Protein AF-A0A926T7I1-F1 (afdb_monomer_lite)

Foldseek 3Di:
DDDPDPPVPPVVVVVVVVVVVVVVVCCVVVVVVVVVVVVVVLVVLVVQLVVQCVVVVVDDPVVSCVVSNDND

Radius of gyration: 27.28 Å; chains: 1; bounding box: 54×20×77 Å

pLDDT: mean 73.21, std 10.98, range [36.88, 88.88]

Structure (mmCIF, N/CA/C/O backbone):
data_AF-A0A926T7I1-F1
#
_entry.id   AF-A0A926T7I1-F1
#
loop_
_atom_site.group_PDB
_atom_site.id
_atom_site.type_symbol
_atom_site.label_atom_id
_atom_site.label_alt_id
_atom_site.label_comp_id
_atom_site.label_asym_id
_atom_site.label_entity_id
_atom_site.label_seq_id
_atom_site.pdbx_PDB_ins_code
_atom_site.Cartn_x
_atom_site.Cartn_y
_atom_site.Cartn_z
_atom_site.occupancy
_atom_site.B_iso_or_equiv
_atom_site.auth_seq_id
_atom_site.auth_comp_id
_atom_site.auth_asym_id
_atom_site.auth_atom_id
_atom_site.pdbx_PDB_model_num
ATOM 1 N N . MET A 1 1 ? 29.401 -5.296 -52.061 1.00 36.88 1 MET A N 1
ATOM 2 C CA . MET A 1 1 ? 28.536 -4.250 -51.479 1.00 36.88 1 MET A CA 1
ATOM 3 C C . MET A 1 1 ? 28.498 -4.505 -49.981 1.00 36.88 1 MET A C 1
ATOM 5 O O . MET A 1 1 ? 27.804 -5.408 -49.541 1.00 36.88 1 MET A O 1
ATOM 9 N N . GLU A 1 2 ? 29.372 -3.834 -49.229 1.00 46.09 2 GLU A N 1
ATOM 10 C CA . GLU A 1 2 ? 29.477 -3.987 -47.772 1.00 46.09 2 GLU A CA 1
ATOM 11 C C . GLU A 1 2 ? 28.275 -3.327 -47.093 1.00 46.09 2 GLU A C 1
ATOM 13 O O . GLU A 1 2 ? 28.106 -2.108 -47.139 1.00 46.09 2 GLU A O 1
ATOM 18 N N . THR A 1 3 ? 27.441 -4.126 -46.436 1.00 51.56 3 THR A N 1
ATOM 19 C CA . THR A 1 3 ? 26.445 -3.630 -45.488 1.00 51.56 3 THR A CA 1
ATOM 20 C C . THR A 1 3 ? 27.165 -3.174 -44.225 1.00 51.56 3 THR A C 1
ATOM 22 O O . THR A 1 3 ? 27.431 -3.970 -43.327 1.00 51.56 3 THR A O 1
ATOM 25 N N . ARG A 1 4 ? 27.485 -1.879 -44.136 1.00 55.53 4 ARG A N 1
ATOM 26 C CA . ARG A 1 4 ? 27.878 -1.260 -42.865 1.00 55.53 4 ARG A CA 1
ATOM 27 C C . ARG A 1 4 ? 26.640 -1.111 -41.990 1.00 55.53 4 ARG A C 1
ATOM 29 O O . ARG A 1 4 ? 26.004 -0.062 -41.956 1.00 55.53 4 ARG A O 1
ATOM 36 N N . VAL A 1 5 ? 26.277 -2.196 -41.311 1.00 59.62 5 VAL A N 1
ATOM 37 C CA . VAL A 1 5 ? 25.279 -2.164 -40.244 1.00 59.62 5 VAL A CA 1
ATOM 38 C C . VAL A 1 5 ? 25.879 -1.338 -39.111 1.00 59.62 5 VAL A C 1
ATOM 40 O O . VAL A 1 5 ? 26.851 -1.725 -38.469 1.00 59.62 5 VAL A O 1
ATOM 43 N N . ASN A 1 6 ? 25.321 -0.149 -38.905 1.00 56.97 6 ASN A N 1
ATOM 44 C CA . ASN A 1 6 ? 25.596 0.712 -37.763 1.00 56.97 6 ASN A CA 1
ATOM 45 C C . ASN A 1 6 ? 25.018 0.055 -36.491 1.00 56.97 6 ASN A C 1
ATOM 47 O O . ASN A 1 6 ? 23.968 0.438 -35.978 1.00 56.97 6 ASN A O 1
ATOM 51 N N . GLU A 1 7 ? 25.678 -1.005 -36.031 1.00 55.50 7 GLU A N 1
ATOM 52 C CA . GLU A 1 7 ? 25.206 -1.940 -35.000 1.00 55.50 7 GLU A CA 1
ATOM 53 C C . GLU A 1 7 ? 25.168 -1.318 -33.589 1.00 55.50 7 GLU A C 1
ATOM 55 O O . GLU A 1 7 ? 24.397 -1.730 -32.722 1.00 55.50 7 GLU A O 1
ATOM 60 N N . ASN A 1 8 ? 25.940 -0.250 -33.361 1.00 54.56 8 ASN A N 1
ATOM 61 C CA . ASN A 1 8 ? 26.087 0.371 -32.042 1.00 54.56 8 ASN A CA 1
ATOM 62 C C . ASN A 1 8 ? 24.904 1.263 -31.610 1.00 54.56 8 ASN A C 1
ATOM 64 O O . ASN A 1 8 ? 24.795 1.591 -30.425 1.00 54.56 8 ASN A O 1
ATOM 68 N N . ASN A 1 9 ? 24.008 1.662 -32.525 1.00 55.41 9 ASN A N 1
ATOM 69 C CA . ASN A 1 9 ? 22.826 2.477 -32.191 1.00 55.41 9 ASN A CA 1
ATOM 70 C C . ASN A 1 9 ? 21.557 1.631 -31.965 1.00 55.41 9 ASN A C 1
ATOM 72 O O . ASN A 1 9 ? 20.737 1.980 -31.117 1.00 55.41 9 ASN A O 1
ATOM 76 N N . ILE A 1 10 ? 21.425 0.499 -32.667 1.00 55.28 10 ILE A N 1
ATOM 77 C CA . ILE A 1 10 ? 20.225 -0.356 -32.637 1.00 55.28 10 ILE A CA 1
ATOM 78 C C . ILE A 1 10 ? 20.068 -1.031 -31.263 1.00 55.28 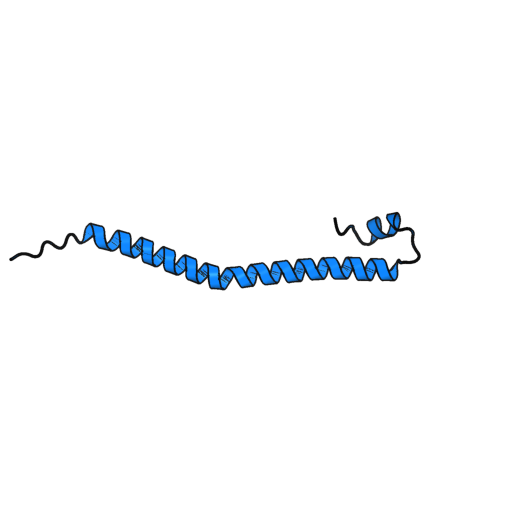10 ILE A C 1
ATOM 80 O O . ILE A 1 10 ? 19.031 -0.890 -30.618 1.00 55.28 10 ILE A O 1
ATOM 84 N N . ARG A 1 11 ? 21.149 -1.602 -30.710 1.00 59.03 11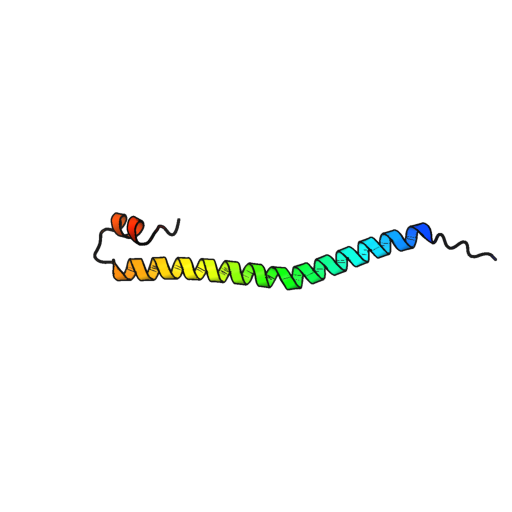 ARG A N 1
ATOM 85 C CA . ARG A 1 11 ? 21.109 -2.296 -29.405 1.00 59.03 11 ARG A CA 1
ATOM 86 C C . ARG A 1 11 ? 20.697 -1.410 -28.226 1.00 59.03 11 ARG A C 1
ATOM 88 O O . ARG A 1 11 ? 20.134 -1.914 -27.260 1.00 59.03 11 ARG A O 1
ATOM 95 N N . ARG A 1 12 ? 20.979 -0.102 -28.265 1.00 59.88 12 ARG A N 1
ATOM 96 C CA . ARG A 1 12 ? 20.699 0.802 -27.134 1.00 59.88 12 ARG A CA 1
ATOM 97 C C . ARG A 1 12 ? 19.210 1.151 -27.033 1.00 59.88 12 ARG A C 1
ATOM 99 O O . ARG A 1 12 ? 18.678 1.215 -25.929 1.00 59.88 12 ARG A O 1
ATOM 106 N N . LYS A 1 13 ? 18.542 1.341 -28.175 1.00 61.81 13 LYS A N 1
ATOM 107 C CA . LYS A 1 13 ? 17.090 1.578 -28.238 1.00 61.81 13 LYS A CA 1
ATOM 108 C C . LYS A 1 13 ? 16.304 0.320 -27.887 1.00 61.81 13 LYS A C 1
ATOM 110 O O . LYS A 1 13 ? 15.348 0.415 -27.122 1.00 61.81 13 LYS A O 1
ATOM 115 N N . ASP A 1 14 ? 16.754 -0.842 -28.345 1.00 70.12 14 ASP A N 1
ATOM 116 C CA . ASP A 1 14 ? 16.093 -2.113 -28.032 1.00 70.12 14 ASP A CA 1
ATOM 117 C C . ASP A 1 14 ? 16.210 -2.469 -26.546 1.00 70.12 14 ASP A C 1
ATOM 119 O O . ASP A 1 14 ? 15.246 -2.944 -25.949 1.00 70.12 14 ASP A O 1
ATOM 123 N N . LEU A 1 15 ? 17.342 -2.148 -25.906 1.00 75.50 15 LEU A N 1
ATOM 124 C CA . LEU A 1 15 ? 17.523 -2.353 -24.467 1.00 75.50 15 LEU A CA 1
ATOM 125 C C . LEU A 1 15 ? 16.562 -1.491 -23.635 1.00 75.50 15 LEU A C 1
ATOM 127 O O . LEU A 1 15 ? 15.923 -1.986 -22.709 1.00 75.50 15 LEU A O 1
ATOM 131 N N . ILE A 1 16 ? 16.444 -0.204 -23.979 1.00 83.88 16 IL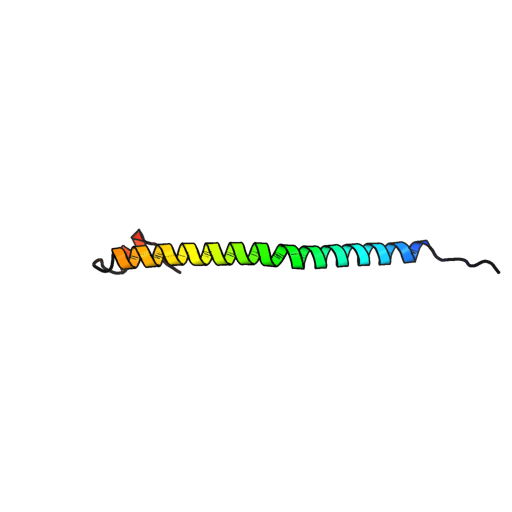E A N 1
ATOM 132 C CA . ILE A 1 16 ? 15.544 0.735 -23.294 1.00 83.88 16 ILE A CA 1
ATOM 133 C C . ILE A 1 16 ? 14.091 0.306 -23.495 1.00 83.88 16 ILE A C 1
ATOM 135 O O . ILE A 1 16 ? 13.325 0.273 -22.534 1.00 83.88 16 ILE A O 1
ATOM 139 N N . THR A 1 17 ? 13.732 -0.077 -24.721 1.00 79.44 17 THR A N 1
ATOM 140 C CA . THR A 1 17 ? 12.384 -0.551 -25.050 1.00 79.44 17 THR A CA 1
ATOM 141 C C . THR A 1 17 ? 12.056 -1.818 -24.267 1.00 79.44 17 THR A C 1
ATOM 143 O O . THR A 1 17 ? 11.026 -1.852 -23.603 1.00 79.44 17 THR A O 1
ATOM 146 N N . SER A 1 18 ? 12.964 -2.802 -24.243 1.00 79.62 18 SER A N 1
ATOM 147 C CA . SER A 1 18 ? 12.789 -4.052 -23.497 1.00 79.62 18 SER A CA 1
ATOM 148 C C . SER A 1 18 ? 12.621 -3.813 -21.995 1.00 79.62 18 SER A C 1
ATOM 150 O O . SER A 1 18 ? 11.755 -4.431 -21.370 1.00 79.62 18 SER A O 1
ATOM 152 N N . LEU A 1 19 ? 13.417 -2.909 -21.414 1.00 85.19 19 LEU A N 1
ATOM 153 C CA . LEU A 1 19 ? 13.340 -2.554 -19.997 1.00 85.19 19 LEU A CA 1
ATOM 154 C C . LEU A 1 19 ? 12.010 -1.864 -19.663 1.00 85.19 19 LEU A C 1
ATOM 156 O O . LEU A 1 19 ? 11.374 -2.215 -18.672 1.00 85.19 19 LEU A O 1
ATOM 160 N N . LEU A 1 20 ? 11.562 -0.930 -20.508 1.00 88.88 20 LEU A N 1
ATOM 161 C CA . LEU A 1 20 ? 10.266 -0.261 -20.372 1.00 88.88 20 LEU A CA 1
ATOM 162 C C . LEU A 1 20 ? 9.107 -1.252 -20.463 1.00 88.88 20 LEU A C 1
ATOM 164 O O . LEU A 1 20 ? 8.226 -1.219 -19.611 1.00 88.88 20 LEU A O 1
ATOM 168 N N . THR A 1 21 ? 9.117 -2.174 -21.429 1.00 86.00 21 THR A N 1
ATOM 169 C CA . THR A 1 21 ? 8.087 -3.222 -21.501 1.00 86.00 21 THR A CA 1
ATOM 170 C C . THR A 1 21 ? 8.084 -4.109 -20.261 1.00 86.00 21 THR A C 1
ATOM 172 O O . THR A 1 21 ? 7.015 -4.377 -19.720 1.00 86.00 21 THR A O 1
ATOM 175 N N . GLY A 1 22 ? 9.257 -4.517 -19.761 1.00 84.50 22 GLY A N 1
ATOM 176 C CA . GLY A 1 22 ? 9.357 -5.304 -18.530 1.00 84.50 22 GLY A CA 1
ATOM 177 C C . GLY A 1 22 ? 8.818 -4.555 -17.308 1.00 84.50 22 GLY A C 1
ATOM 178 O O . GLY A 1 22 ? 8.075 -5.128 -16.514 1.00 84.50 22 GLY A O 1
ATOM 179 N N . LEU A 1 23 ? 9.125 -3.260 -17.194 1.00 86.75 23 LEU A N 1
ATOM 180 C CA . LEU A 1 23 ? 8.624 -2.395 -16.126 1.00 86.75 23 LEU A CA 1
ATOM 181 C C . LEU A 1 23 ? 7.102 -2.225 -16.198 1.00 86.75 23 LEU A C 1
ATOM 183 O O . LEU A 1 23 ? 6.436 -2.331 -15.176 1.00 86.75 23 LEU A O 1
ATOM 187 N N . ILE A 1 24 ? 6.547 -1.983 -17.388 1.00 87.50 24 ILE A N 1
ATOM 188 C CA . ILE A 1 24 ? 5.103 -1.796 -17.584 1.00 87.50 24 ILE A CA 1
ATOM 189 C C . ILE A 1 24 ? 4.353 -3.077 -17.218 1.00 87.50 24 ILE A C 1
ATOM 191 O O . ILE A 1 24 ? 3.390 -3.026 -16.458 1.00 87.50 24 ILE A O 1
ATOM 195 N N . ILE A 1 25 ? 4.817 -4.234 -17.698 1.00 86.12 25 ILE A N 1
ATOM 196 C CA . ILE A 1 25 ? 4.197 -5.526 -17.379 1.00 86.12 25 ILE A CA 1
ATOM 197 C C . ILE A 1 25 ? 4.314 -5.815 -15.876 1.00 86.12 25 ILE A C 1
ATOM 199 O O . ILE A 1 25 ? 3.326 -6.188 -15.243 1.00 86.12 25 ILE A O 1
ATOM 203 N N . GLY A 1 26 ? 5.489 -5.582 -15.283 1.00 83.75 26 GLY A N 1
ATOM 204 C CA . GLY A 1 26 ? 5.710 -5.747 -13.847 1.00 83.75 26 GLY A CA 1
ATOM 205 C C . GLY A 1 26 ? 4.841 -4.817 -12.996 1.00 83.75 26 GLY A C 1
ATOM 206 O O . GLY A 1 26 ? 4.293 -5.245 -11.983 1.00 83.75 26 GLY A O 1
ATOM 207 N N . ALA A 1 27 ? 4.647 -3.571 -13.428 1.00 84.19 27 ALA A N 1
ATOM 208 C CA . ALA A 1 27 ? 3.790 -2.604 -12.754 1.00 84.19 27 ALA A CA 1
ATOM 209 C C . ALA A 1 27 ? 2.308 -2.976 -12.874 1.00 84.19 27 ALA A C 1
ATOM 211 O O . ALA A 1 27 ? 1.598 -2.916 -11.879 1.00 84.19 27 ALA A O 1
ATOM 212 N N . ILE A 1 28 ? 1.840 -3.420 -14.043 1.00 83.12 28 ILE A N 1
ATOM 213 C CA . ILE A 1 28 ? 0.447 -3.860 -14.226 1.00 83.12 28 ILE A CA 1
ATOM 214 C C . ILE A 1 28 ? 0.157 -5.123 -13.408 1.00 83.12 28 ILE A C 1
ATOM 216 O O . ILE A 1 28 ? -0.940 -5.254 -12.878 1.00 83.12 28 ILE A O 1
ATOM 220 N N . ALA A 1 29 ? 1.122 -6.033 -13.262 1.00 83.38 29 ALA A N 1
ATOM 221 C CA . ALA A 1 29 ? 0.958 -7.217 -12.422 1.00 83.38 29 ALA A CA 1
ATOM 222 C C . ALA A 1 29 ? 1.067 -6.900 -10.915 1.00 83.38 29 ALA A C 1
ATOM 224 O O . ALA A 1 29 ? 0.324 -7.460 -10.111 1.00 83.38 29 ALA A O 1
ATOM 225 N N . GLY A 1 30 ? 1.975 -6.001 -10.516 1.00 75.69 30 GLY A N 1
ATOM 226 C CA . GLY A 1 30 ? 2.267 -5.699 -9.109 1.00 75.69 30 GLY A CA 1
ATOM 227 C C . GLY A 1 30 ? 1.388 -4.614 -8.474 1.00 75.69 30 GLY A C 1
ATOM 228 O O . GLY A 1 30 ? 1.027 -4.719 -7.301 1.00 75.69 30 GLY A O 1
ATOM 229 N N . ALA A 1 31 ? 0.998 -3.584 -9.229 1.00 82.62 31 ALA A N 1
ATOM 230 C CA . ALA A 1 31 ? 0.165 -2.481 -8.744 1.00 82.62 31 ALA A CA 1
ATOM 231 C C . ALA A 1 31 ? -1.230 -2.902 -8.242 1.00 82.62 31 ALA A C 1
ATOM 233 O O . ALA A 1 31 ? -1.611 -2.433 -7.166 1.00 82.62 31 ALA A O 1
ATOM 234 N N . PRO A 1 32 ? -1.996 -3.782 -8.922 1.00 81.69 32 PRO A N 1
ATOM 235 C CA . PRO A 1 32 ? -3.301 -4.200 -8.413 1.00 81.69 32 PRO A CA 1
ATOM 236 C C . PRO A 1 32 ? -3.188 -4.955 -7.085 1.00 81.69 32 PRO A C 1
ATOM 238 O O . PRO A 1 32 ? -4.062 -4.805 -6.236 1.00 81.69 32 PRO A O 1
ATOM 241 N N . ILE A 1 33 ? -2.093 -5.690 -6.852 1.00 79.44 33 ILE A N 1
ATOM 242 C CA . ILE A 1 33 ? -1.846 -6.381 -5.576 1.00 79.44 33 ILE A CA 1
ATOM 243 C C . ILE A 1 33 ? -1.632 -5.355 -4.454 1.00 79.44 33 ILE A C 1
ATOM 245 O O . ILE A 1 33 ? -2.268 -5.444 -3.405 1.00 79.44 33 ILE A O 1
ATOM 249 N N . GLY A 1 34 ? -0.785 -4.346 -4.686 1.00 75.94 34 GLY A N 1
ATOM 250 C CA . GLY A 1 34 ? -0.546 -3.274 -3.715 1.00 75.94 34 GLY A CA 1
ATOM 251 C C . GLY A 1 34 ? -1.804 -2.456 -3.399 1.00 75.94 34 GLY A C 1
ATOM 252 O O . GLY A 1 34 ? -2.083 -2.175 -2.233 1.00 75.94 34 GLY A O 1
ATOM 253 N N . TRP A 1 35 ? -2.602 -2.131 -4.422 1.00 77.25 35 TRP A N 1
ATOM 254 C CA . TRP A 1 35 ? -3.866 -1.408 -4.260 1.00 77.25 35 TRP A CA 1
ATOM 255 C C . TRP A 1 35 ? -4.901 -2.220 -3.477 1.00 7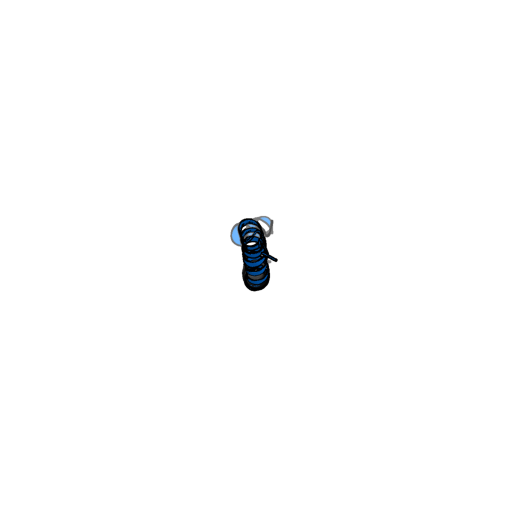7.25 35 TRP A C 1
ATOM 257 O O . TRP A 1 35 ? -5.532 -1.695 -2.561 1.00 77.25 35 TRP A O 1
ATOM 267 N N . PHE A 1 36 ? -5.049 -3.510 -3.793 1.00 79.38 36 PHE A N 1
ATOM 268 C CA . PHE A 1 36 ? -6.006 -4.386 -3.121 1.00 79.38 36 PHE A CA 1
ATOM 269 C C . PHE A 1 36 ? -5.688 -4.535 -1.631 1.00 79.38 3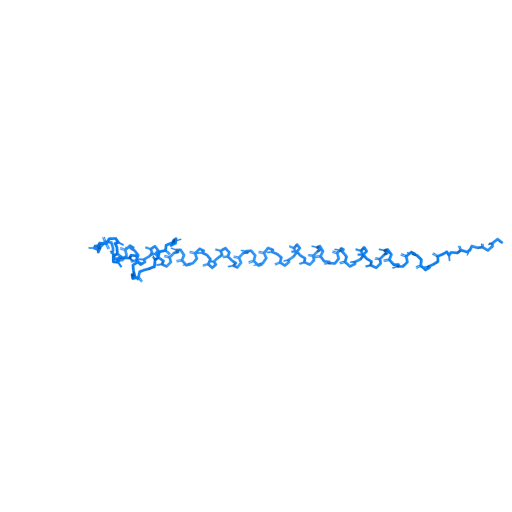6 PHE A C 1
ATOM 271 O O . PHE A 1 36 ? -6.580 -4.399 -0.796 1.00 79.38 36 PHE A O 1
ATOM 278 N N . VAL A 1 37 ? -4.412 -4.735 -1.279 1.00 77.62 37 VAL A N 1
ATOM 279 C CA . VAL A 1 37 ? -3.976 -4.787 0.126 1.00 77.62 37 VAL A CA 1
ATOM 280 C C . VAL A 1 37 ? -4.294 -3.471 0.836 1.00 77.62 37 VAL A C 1
ATOM 282 O O . VAL A 1 37 ? -4.870 -3.490 1.922 1.00 77.62 37 VAL A O 1
ATOM 285 N N . HIS A 1 38 ? -3.987 -2.328 0.219 1.00 76.69 38 HIS A N 1
ATOM 286 C CA . HIS A 1 38 ? -4.273 -1.022 0.810 1.00 76.69 38 HIS A CA 1
ATOM 287 C C . HIS A 1 38 ? -5.776 -0.804 1.038 1.00 76.69 38 HIS A C 1
ATOM 289 O O . HIS A 1 38 ? -6.188 -0.361 2.111 1.00 76.69 38 HIS A O 1
ATOM 295 N N . GLN A 1 39 ? -6.606 -1.156 0.055 1.00 73.88 39 GLN A N 1
ATOM 296 C CA . GLN A 1 39 ? -8.056 -1.027 0.150 1.00 73.88 39 GLN A CA 1
ATOM 297 C C . GLN A 1 39 ? -8.627 -1.941 1.240 1.00 73.88 39 GLN A C 1
ATOM 299 O O . GLN A 1 39 ? -9.433 -1.493 2.050 1.00 73.88 39 GLN A O 1
ATOM 304 N N . TYR A 1 40 ? -8.152 -3.185 1.338 1.00 75.69 40 TYR A N 1
ATOM 305 C CA . TYR A 1 40 ? -8.603 -4.126 2.364 1.00 75.69 40 TYR A CA 1
ATOM 306 C C . TYR A 1 40 ? -8.214 -3.677 3.781 1.00 75.69 40 TYR A C 1
ATOM 308 O O . TYR A 1 40 ? -9.027 -3.749 4.701 1.00 75.69 40 TYR A O 1
ATOM 316 N N . TYR A 1 41 ? -6.996 -3.158 3.968 1.00 73.12 41 TYR A N 1
ATOM 317 C CA . TYR A 1 41 ? -6.557 -2.606 5.255 1.00 73.12 41 TYR A CA 1
ATOM 318 C C . TYR A 1 41 ? -7.335 -1.346 5.647 1.00 73.12 41 TYR A C 1
ATOM 320 O O . TYR A 1 41 ? -7.699 -1.191 6.817 1.00 73.12 41 TYR A O 1
ATOM 328 N N . ALA A 1 42 ? -7.613 -0.463 4.684 1.00 72.44 42 ALA A N 1
ATOM 329 C CA . ALA A 1 42 ? -8.450 0.707 4.913 1.00 72.44 42 ALA A CA 1
ATOM 330 C C . ALA A 1 42 ? -9.856 0.278 5.361 1.00 72.44 42 ALA A C 1
ATOM 332 O O . ALA A 1 42 ? -10.299 0.679 6.435 1.00 72.44 42 ALA A O 1
ATOM 333 N N . GLU A 1 43 ? -10.508 -0.619 4.621 1.00 70.50 43 GLU A N 1
ATOM 334 C CA . GLU A 1 43 ? -11.829 -1.169 4.957 1.00 70.50 43 GLU A CA 1
ATOM 335 C C . GLU A 1 43 ? -11.856 -1.849 6.339 1.00 70.50 43 GLU A C 1
ATOM 337 O O . GLU A 1 43 ? -12.770 -1.619 7.131 1.00 70.50 43 GLU A O 1
ATOM 342 N N . GLN A 1 44 ? -10.827 -2.624 6.700 1.00 71.75 44 GLN A N 1
ATOM 343 C CA . GLN A 1 44 ? -10.754 -3.265 8.018 1.00 71.75 44 GLN A CA 1
ATOM 344 C C . GLN A 1 44 ? -10.681 -2.261 9.167 1.00 71.75 44 GLN A C 1
ATOM 346 O O . GLN A 1 44 ? -11.349 -2.435 10.190 1.00 71.75 44 GLN A O 1
ATOM 351 N N . ARG A 1 45 ? -9.875 -1.205 9.021 1.00 71.94 45 ARG A N 1
ATOM 352 C CA . ARG A 1 45 ? -9.753 -0.169 10.054 1.00 71.94 45 ARG A CA 1
ATOM 353 C C . ARG A 1 45 ? -11.081 0.559 10.236 1.00 71.94 45 ARG A C 1
ATOM 355 O O . ARG A 1 45 ? -11.512 0.815 11.356 1.00 71.94 45 ARG A O 1
ATOM 362 N N . LEU A 1 46 ? -11.764 0.808 9.124 1.00 74.06 46 LEU A N 1
ATOM 363 C CA . LEU A 1 46 ? -13.083 1.418 9.094 1.00 74.06 46 LEU A CA 1
ATOM 364 C C . LEU A 1 46 ? -14.160 0.540 9.747 1.00 74.06 46 LEU A C 1
ATOM 366 O O . LEU A 1 46 ? -15.005 1.059 10.481 1.00 74.06 46 LEU A O 1
ATOM 370 N N . ALA A 1 47 ? -14.114 -0.774 9.521 1.00 79.19 47 ALA A N 1
ATOM 371 C CA . ALA A 1 47 ? -15.018 -1.736 10.143 1.00 79.19 47 ALA A CA 1
ATOM 372 C C . ALA A 1 47 ? -14.810 -1.820 11.664 1.00 79.19 47 ALA A C 1
ATOM 374 O O . ALA A 1 47 ? -15.785 -1.810 12.412 1.00 79.19 47 ALA A O 1
ATOM 375 N N . GLN A 1 48 ? -13.561 -1.825 12.145 1.00 79.06 48 GLN A N 1
ATOM 376 C CA . GLN A 1 48 ? -13.267 -1.852 13.585 1.00 79.06 48 GLN A CA 1
ATOM 377 C C . GLN A 1 48 ? -13.805 -0.614 14.318 1.00 79.06 48 GLN A C 1
ATOM 379 O O . GLN A 1 48 ? -14.420 -0.749 15.378 1.00 79.06 48 GLN A O 1
ATOM 384 N N . ILE A 1 49 ? -13.648 0.578 13.727 1.00 80.31 49 ILE A N 1
ATOM 385 C CA . ILE A 1 49 ? -14.191 1.829 14.283 1.00 80.31 49 ILE A CA 1
ATOM 386 C C . ILE A 1 49 ? -15.726 1.768 14.339 1.00 80.31 49 ILE A C 1
ATOM 388 O O . ILE A 1 49 ? -16.323 2.133 15.353 1.00 80.31 49 ILE A O 1
ATOM 392 N N . LEU A 1 50 ? -16.376 1.270 13.279 1.00 81.75 50 LEU A N 1
ATOM 393 C CA . LEU A 1 50 ? -17.837 1.126 13.223 1.00 81.75 50 LEU A CA 1
ATOM 394 C C . LEU A 1 50 ? -18.368 0.148 14.275 1.00 81.75 50 LEU A C 1
ATOM 396 O O . LEU A 1 50 ? -19.296 0.488 15.001 1.00 81.75 50 LEU A O 1
ATOM 400 N N . ILE A 1 51 ? -17.759 -1.034 14.399 1.00 84.31 51 ILE A N 1
ATOM 401 C CA . ILE A 1 51 ? -18.159 -2.047 15.387 1.00 84.31 51 ILE A CA 1
ATOM 402 C C . ILE A 1 51 ? -17.994 -1.499 16.811 1.00 84.31 51 ILE A C 1
ATOM 404 O O . ILE A 1 51 ? -18.866 -1.685 17.661 1.00 84.31 51 ILE A O 1
ATOM 408 N N . CYS A 1 52 ? -16.894 -0.793 17.078 1.00 82.44 52 CYS A N 1
ATOM 409 C CA . CYS A 1 52 ? -16.643 -0.189 18.382 1.00 82.44 52 CYS A CA 1
ATOM 410 C C . CYS A 1 52 ? -17.649 0.930 18.703 1.00 82.44 52 CYS A C 1
ATOM 412 O O . CYS A 1 52 ? -18.146 0.995 19.832 1.00 82.44 52 CYS A O 1
ATOM 414 N N . ARG A 1 53 ? -18.003 1.768 17.719 1.00 78.19 53 ARG A N 1
ATOM 415 C CA . ARG A 1 53 ? -19.035 2.806 17.863 1.00 78.19 53 ARG A CA 1
ATOM 416 C C . ARG A 1 53 ? -20.411 2.199 18.126 1.00 78.19 53 ARG A C 1
ATOM 418 O O . ARG A 1 53 ? -21.098 2.680 19.019 1.00 78.19 53 ARG A O 1
ATOM 425 N N . GLU A 1 54 ? -20.782 1.129 17.425 1.00 82.06 54 GLU A N 1
ATOM 426 C CA . GLU A 1 54 ? -22.065 0.448 17.639 1.00 82.06 54 GLU A CA 1
ATOM 427 C C . GLU A 1 54 ? -22.149 -0.146 19.054 1.00 82.06 54 GLU A C 1
ATOM 429 O O . GLU A 1 54 ? -23.141 0.031 19.760 1.00 82.06 54 GLU A O 1
ATOM 434 N N . LYS A 1 55 ? -21.057 -0.757 19.532 1.00 81.44 55 LYS A N 1
ATOM 435 C CA . LYS A 1 55 ? -20.964 -1.306 20.893 1.00 81.44 55 LYS A CA 1
ATOM 436 C C . LYS A 1 55 ? -21.016 -0.231 21.986 1.00 81.44 55 LYS A C 1
ATOM 438 O O . LYS A 1 55 ? -21.470 -0.508 23.092 1.00 81.44 55 LYS A O 1
ATOM 443 N N . ASN A 1 56 ? -20.569 0.988 21.683 1.00 78.12 56 ASN A N 1
ATOM 444 C CA . ASN A 1 56 ? -20.541 2.123 22.610 1.00 78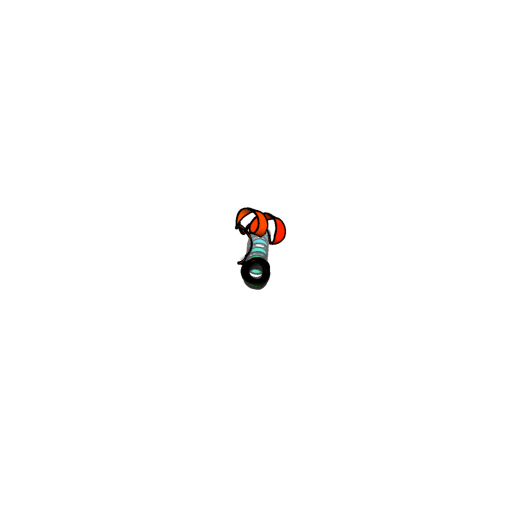.12 56 ASN A CA 1
ATOM 445 C C . ASN A 1 56 ? -21.584 3.199 22.277 1.00 78.12 56 ASN A C 1
ATOM 447 O O . ASN A 1 56 ? -21.455 4.330 22.735 1.00 78.12 56 ASN A O 1
ATOM 451 N N . ARG A 1 57 ? -22.642 2.862 21.529 1.00 73.44 57 ARG A N 1
ATOM 452 C CA . ARG A 1 57 ? -23.684 3.810 21.095 1.00 73.44 57 ARG A CA 1
ATOM 453 C C . ARG A 1 57 ? -24.399 4.526 22.251 1.00 73.44 57 ARG A C 1
ATOM 455 O O . ARG A 1 57 ? -24.968 5.591 22.054 1.00 73.44 57 ARG A O 1
ATOM 462 N N . ASN A 1 58 ? -24.360 3.953 23.454 1.00 80.00 58 ASN A N 1
ATOM 463 C CA . ASN A 1 58 ? -24.922 4.551 24.668 1.00 80.00 58 ASN A CA 1
ATOM 464 C C . ASN A 1 58 ? -24.012 5.622 25.312 1.00 80.00 58 ASN A C 1
ATOM 466 O O . ASN A 1 58 ? -24.392 6.234 26.306 1.00 80.00 58 ASN A O 1
ATOM 470 N N . GLN A 1 59 ? -22.796 5.822 24.796 1.00 76.75 59 GLN A N 1
ATOM 471 C CA . GLN A 1 59 ? -21.847 6.813 25.298 1.00 76.75 59 GLN A CA 1
ATOM 472 C C . GLN A 1 59 ? -21.849 8.076 24.422 1.00 76.75 59 GLN A C 1
ATOM 474 O O . GLN A 1 59 ? -22.082 7.987 23.214 1.00 76.75 59 GLN A O 1
ATOM 479 N N . PRO A 1 60 ? -21.578 9.260 25.000 1.00 78.50 60 PRO A N 1
ATOM 480 C CA . PRO A 1 60 ? -21.517 10.508 24.247 1.00 78.50 60 PRO A CA 1
ATOM 481 C C . PRO A 1 60 ? -20.463 10.437 23.135 1.00 78.50 60 PRO A C 1
ATOM 483 O O . PRO A 1 60 ? -19.372 9.893 23.322 1.00 78.50 60 PRO A O 1
ATOM 486 N N . GLU A 1 61 ? -20.776 11.010 21.969 1.00 70.12 61 GLU A N 1
ATOM 487 C CA . GLU A 1 61 ? -19.979 10.826 20.747 1.00 70.12 61 GLU A CA 1
ATOM 488 C C . GLU A 1 61 ? -18.511 11.259 20.886 1.00 70.12 61 GLU A C 1
ATOM 490 O O . GLU A 1 61 ? -17.635 10.651 20.270 1.00 70.12 61 GLU A O 1
ATOM 495 N N . ALA A 1 62 ? -18.230 12.254 21.735 1.00 72.06 62 ALA A N 1
ATOM 496 C CA . ALA A 1 62 ? -16.874 12.704 22.048 1.00 72.06 62 ALA A CA 1
ATOM 497 C C . ALA A 1 62 ? -16.028 11.604 22.720 1.00 72.06 62 ALA A C 1
ATOM 499 O O . ALA A 1 62 ? -14.860 11.423 22.387 1.00 72.06 62 ALA A O 1
ATOM 500 N N . THR A 1 63 ? -16.629 10.821 23.618 1.00 69.81 63 THR A N 1
ATOM 501 C CA . THR A 1 63 ? -15.967 9.699 24.299 1.00 69.81 63 THR A CA 1
ATOM 502 C C . THR A 1 63 ? -15.802 8.508 23.359 1.00 69.81 63 THR A C 1
ATOM 504 O O . THR A 1 63 ? -14.756 7.863 23.345 1.00 69.81 63 THR A O 1
ATOM 507 N N . VAL A 1 64 ? -16.795 8.248 22.503 1.00 75.06 64 VAL A N 1
ATOM 508 C CA . VAL A 1 64 ? -16.718 7.170 21.506 1.00 75.06 64 VAL A CA 1
ATOM 509 C C . VAL A 1 64 ? -15.587 7.415 20.503 1.00 75.06 64 VAL A C 1
ATOM 511 O O . VAL A 1 64 ? -14.872 6.477 20.167 1.00 75.06 64 VAL A O 1
ATOM 514 N N . GLN A 1 65 ? -15.365 8.660 20.068 1.00 74.38 65 GLN A N 1
ATOM 515 C CA . GLN A 1 65 ? -14.242 9.001 19.183 1.00 74.38 65 GLN A CA 1
ATOM 516 C C . GLN A 1 65 ? -12.872 8.834 19.857 1.00 74.38 65 GLN A C 1
ATOM 518 O O . GLN A 1 65 ? -11.922 8.427 19.193 1.00 74.38 65 GLN A O 1
ATOM 523 N N . GLN A 1 66 ? -12.756 9.091 21.165 1.00 72.44 66 GLN A N 1
ATOM 524 C CA . GLN A 1 66 ? -11.506 8.869 21.905 1.00 72.44 66 GLN A CA 1
ATOM 525 C C . GLN A 1 66 ? -11.183 7.381 22.096 1.00 72.44 66 GLN A C 1
ATOM 527 O O . GLN A 1 66 ? -10.018 6.999 22.038 1.00 72.44 66 GLN A O 1
ATOM 532 N N . ILE A 1 67 ? -12.201 6.541 22.308 1.00 74.12 67 ILE A N 1
ATOM 533 C CA . ILE A 1 67 ? -12.027 5.100 22.555 1.00 74.12 67 ILE A CA 1
ATOM 534 C C . ILE A 1 67 ? -11.867 4.328 21.243 1.00 74.12 67 ILE A C 1
ATOM 536 O O . ILE A 1 67 ? -10.984 3.485 21.111 1.00 74.12 67 ILE A O 1
ATOM 540 N N . CYS A 1 68 ? -12.743 4.596 20.276 1.00 75.00 68 CYS A N 1
ATOM 541 C CA . CYS A 1 68 ? -12.812 3.852 19.023 1.00 75.00 68 CYS A CA 1
ATOM 542 C C . CYS A 1 68 ? -11.974 4.482 17.906 1.00 75.00 68 CYS A C 1
ATOM 544 O O . CYS A 1 68 ? -11.817 3.864 16.857 1.00 75.00 68 CYS A O 1
ATOM 546 N N . GLY A 1 69 ? -11.429 5.682 18.122 1.00 68.31 69 GLY A N 1
ATOM 547 C CA . GLY A 1 69 ? -10.719 6.455 17.111 1.00 68.31 69 GLY A CA 1
ATOM 548 C C . GLY A 1 69 ? -11.660 7.223 16.180 1.00 68.31 69 GLY A C 1
ATOM 549 O O . GLY A 1 69 ? -12.842 6.905 16.019 1.00 68.31 69 GLY A O 1
ATOM 550 N N . SER A 1 70 ? -11.114 8.261 15.552 1.00 65.81 70 SER A N 1
ATOM 551 C CA . SER A 1 70 ? -11.788 9.029 14.509 1.00 65.81 70 SER A CA 1
ATOM 552 C C . SER A 1 70 ? -11.500 8.419 13.136 1.00 65.81 70 SER A C 1
ATOM 554 O O . SER A 1 70 ? -10.396 7.950 12.859 1.00 65.81 70 SER A O 1
ATOM 556 N N . ARG A 1 71 ? -12.512 8.432 12.262 1.00 60.25 71 ARG A N 1
ATOM 557 C CA . ARG A 1 71 ? -12.389 8.068 10.839 1.00 60.25 71 ARG A CA 1
ATOM 558 C C . ARG A 1 71 ? -11.661 9.161 10.025 1.00 60.25 71 ARG A C 1
ATOM 560 O O . ARG A 1 71 ? -11.372 8.928 8.855 1.00 60.25 71 ARG A O 1
ATOM 567 N N . PHE A 1 72 ? -11.408 10.313 10.655 1.00 52.56 72 PHE A N 1
ATOM 568 C CA . PHE A 1 72 ? -10.831 11.547 10.120 1.00 52.56 72 PHE A CA 1
ATOM 569 C C . PHE A 1 72 ? -9.659 12.025 10.975 1.00 52.56 72 PHE A C 1
ATOM 571 O O . PHE A 1 72 ? -9.812 12.001 12.221 1.00 52.56 72 PHE A O 1
#

Sequence (72 aa):
METRVNENNIRRKDLITSLLTGLIIGAIAGAPIGWFVHQYYAEQRLAQILICREKNRNQPEATVQQICGSRF

Secondary structure (DSSP, 8-state):
------HHHHHHHHHHHHHHHHHHHHHHHHHHHHHHHHHHHHHHHHHHHHHHHHHTTTS-HHHHHHHH----